Protein AF-A0A850CBV9-F1 (afdb_monomer_lite)

Foldseek 3Di:
DLVVLVVPDPAPVSSLVVLVVVDDPSVVSNVVVVVVQCVVPNPVSDDPVVVVVVCVVVVDDPVVVVVVVVVVVVVVVD

Sequence (78 aa):
SAVWALRTTRTYEDAIRTAIDLGGDTDTVAAMAGAVLGAVHGAAAWPADALADVQARNGLDLTSLCAGLLALRERHRN

InterPro domains:
  IPR005502 ADP-ribosylation/Crystallin J1 [PF03747] (2-49)
  IPR036705 ADP-ribosylation/Crystallin J1 superfamily [G3DSA:1.10.4080.10] (1-76)
  IPR036705 ADP-ribosylation/Crystallin J1 superfamily [SSF101478] (2-72)
  IPR050792 ADP-ribosylglycohydrolase-like [PTHR16222] (1-61)

Radius of gyration: 14.63 Å; chains: 1; bounding box: 38×32×27 Å

Organism: NCBI:txid1076443

pLDDT: mean 74.37, std 13.66, range [45.91, 92.88]

Structure (mmCIF, N/CA/C/O backbone):
data_AF-A0A850CBV9-F1
#
_entry.id   AF-A0A850CBV9-F1
#
loop_
_atom_site.group_PDB
_atom_site.id
_atom_site.type_symbol
_atom_site.label_atom_id
_atom_site.label_alt_id
_atom_site.label_comp_id
_atom_site.label_asym_id
_atom_site.label_entity_id
_atom_site.label_seq_id
_atom_site.pdbx_PDB_ins_code
_atom_site.Cartn_x
_atom_site.Cartn_y
_atom_site.Cartn_z
_atom_site.occupancy
_atom_site.B_iso_or_equiv
_atom_site.auth_seq_id
_atom_site.auth_comp_id
_atom_site.auth_asym_id
_atom_site.auth_atom_id
_atom_site.pdbx_PDB_model_num
ATOM 1 N N . SER A 1 1 ? 17.416 10.254 -2.517 1.00 49.72 1 SER A N 1
ATOM 2 C CA . SER A 1 1 ? 17.465 9.464 -3.765 1.00 49.72 1 SER A CA 1
ATOM 3 C C . SER A 1 1 ? 16.166 8.734 -4.142 1.00 49.72 1 SER A C 1
ATOM 5 O O . SER A 1 1 ? 16.093 8.223 -5.249 1.00 49.72 1 SER A O 1
ATOM 7 N N . ALA A 1 2 ? 15.097 8.777 -3.327 1.00 51.97 2 ALA A N 1
ATOM 8 C CA . ALA A 1 2 ? 13.781 8.200 -3.667 1.00 51.97 2 ALA A CA 1
ATOM 9 C C . ALA A 1 2 ? 13.038 8.919 -4.821 1.00 51.97 2 ALA A C 1
ATOM 11 O O . ALA A 1 2 ? 12.340 8.290 -5.610 1.00 51.97 2 ALA A O 1
ATOM 12 N N . VAL A 1 3 ? 13.240 10.235 -4.972 1.00 55.22 3 VAL A N 1
ATOM 13 C CA . VAL A 1 3 ? 12.598 11.044 -6.030 1.00 55.22 3 VAL A CA 1
ATOM 14 C C . VAL A 1 3 ? 13.094 10.678 -7.438 1.00 55.22 3 VAL A C 1
ATOM 16 O O . VAL A 1 3 ? 12.356 10.838 -8.405 1.00 55.22 3 VAL A O 1
ATOM 19 N N . TRP A 1 4 ? 14.322 10.162 -7.577 1.00 56.62 4 TRP A N 1
ATOM 20 C CA . TRP A 1 4 ? 14.853 9.744 -8.880 1.00 56.62 4 TRP A CA 1
ATOM 21 C C . TRP A 1 4 ? 14.250 8.408 -9.333 1.00 56.62 4 TRP A C 1
ATOM 23 O O . TRP A 1 4 ? 13.829 8.312 -10.480 1.00 56.62 4 TRP A O 1
ATOM 33 N N . ALA A 1 5 ? 14.103 7.441 -8.418 1.00 51.00 5 ALA A N 1
ATOM 34 C CA . ALA A 1 5 ? 13.507 6.129 -8.693 1.00 51.00 5 ALA A CA 1
ATOM 3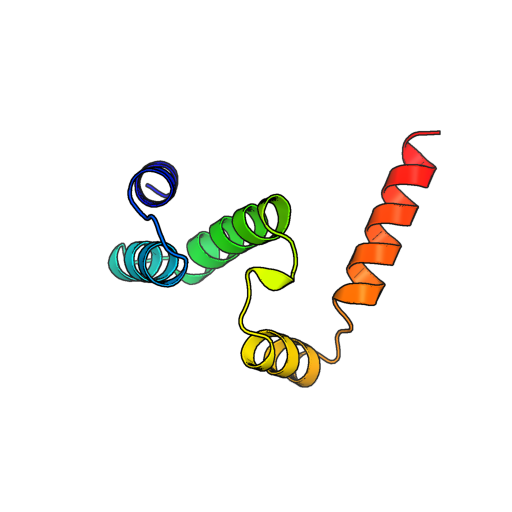5 C C . ALA A 1 5 ? 12.032 6.224 -9.127 1.00 51.00 5 ALA A C 1
ATOM 37 O O . ALA A 1 5 ? 11.635 5.582 -10.097 1.00 51.00 5 ALA A O 1
ATOM 38 N N . LEU A 1 6 ? 11.245 7.102 -8.487 1.00 54.03 6 LEU A N 1
ATOM 39 C CA . LEU A 1 6 ? 9.855 7.385 -8.884 1.00 54.03 6 LEU A CA 1
ATOM 40 C C . LEU A 1 6 ? 9.740 8.010 -10.285 1.00 54.03 6 LEU A C 1
ATOM 42 O O . LEU A 1 6 ? 8.681 7.948 -10.901 1.00 54.03 6 LEU A O 1
ATOM 46 N N . ARG A 1 7 ? 10.814 8.627 -10.796 1.00 56.19 7 ARG A N 1
ATOM 47 C CA . ARG A 1 7 ? 10.813 9.328 -12.088 1.00 56.19 7 ARG A CA 1
ATOM 48 C C . ARG A 1 7 ? 11.308 8.464 -13.251 1.00 56.19 7 ARG A C 1
ATOM 50 O O . ARG A 1 7 ? 11.167 8.879 -14.399 1.00 56.19 7 ARG A O 1
ATOM 57 N N . THR A 1 8 ? 11.907 7.304 -12.980 1.00 52.09 8 THR A N 1
ATOM 58 C CA . THR A 1 8 ? 12.550 6.451 -13.997 1.00 52.09 8 THR A CA 1
ATOM 59 C C . THR A 1 8 ? 11.928 5.067 -14.147 1.00 52.09 8 THR A C 1
ATOM 61 O O . THR A 1 8 ? 12.220 4.397 -15.136 1.00 52.09 8 THR A O 1
ATOM 64 N N . THR A 1 9 ? 11.041 4.647 -13.245 1.00 47.44 9 THR A N 1
ATOM 65 C CA . THR A 1 9 ? 10.470 3.294 -13.248 1.00 47.44 9 THR A CA 1
ATOM 66 C C . THR A 1 9 ? 9.016 3.313 -13.719 1.00 47.44 9 THR A C 1
ATOM 68 O O . THR A 1 9 ? 8.190 4.084 -13.240 1.00 47.44 9 THR A O 1
ATOM 71 N N . ARG A 1 10 ? 8.718 2.517 -14.756 1.00 55.28 10 ARG A N 1
A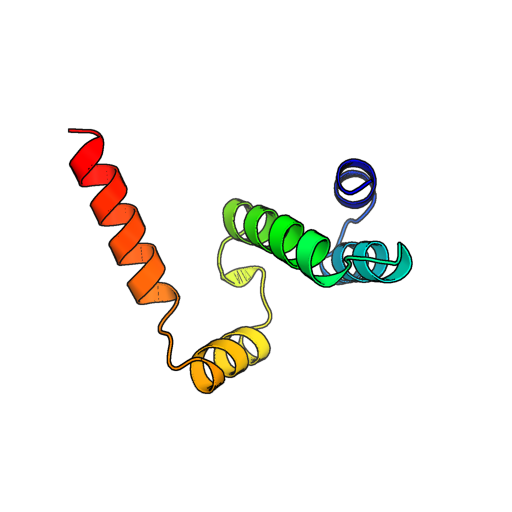TOM 72 C CA . ARG A 1 10 ? 7.390 2.451 -15.406 1.00 55.28 10 ARG A CA 1
ATOM 73 C C . ARG A 1 10 ? 6.538 1.295 -14.882 1.00 55.28 10 ARG A C 1
ATOM 75 O O . ARG A 1 10 ? 5.386 1.160 -15.282 1.00 55.28 10 ARG A O 1
ATOM 82 N N . THR A 1 11 ? 7.112 0.471 -14.011 1.00 55.69 11 THR A N 1
ATOM 83 C CA . THR A 1 11 ? 6.484 -0.697 -13.401 1.00 55.69 11 THR A CA 1
ATOM 84 C C . THR A 1 11 ? 6.856 -0.770 -11.918 1.00 55.69 11 THR A C 1
ATOM 86 O O . THR A 1 11 ? 7.892 -0.257 -11.489 1.00 55.69 11 THR A O 1
ATOM 89 N N . TYR A 1 12 ? 5.983 -1.392 -11.129 1.00 61.31 12 TYR A N 1
ATOM 90 C CA . TYR A 1 12 ? 6.137 -1.573 -9.685 1.00 61.31 12 TYR A CA 1
ATOM 91 C C . TYR A 1 12 ? 7.411 -2.348 -9.303 1.00 61.31 12 TYR A C 1
ATOM 93 O O . TYR A 1 12 ? 8.119 -1.958 -8.372 1.00 61.31 12 TYR A O 1
ATOM 101 N N . GLU A 1 13 ? 7.730 -3.409 -10.050 1.00 59.97 13 GLU A N 1
ATOM 102 C CA . GLU A 1 13 ? 8.915 -4.238 -9.809 1.00 59.97 13 GLU A CA 1
ATOM 103 C C . GLU A 1 13 ? 10.204 -3.434 -9.957 1.00 59.97 13 GLU A C 1
ATOM 105 O O . GLU A 1 13 ? 11.088 -3.539 -9.110 1.00 59.97 13 GLU A O 1
ATOM 110 N N . ASP A 1 14 ? 10.292 -2.572 -10.972 1.00 60.84 14 ASP A N 1
ATOM 111 C CA . ASP A 1 14 ? 11.471 -1.735 -11.183 1.00 60.84 14 ASP A CA 1
ATOM 112 C C . ASP A 1 14 ? 11.640 -0.703 -10.061 1.00 60.84 14 ASP A C 1
ATOM 114 O O . ASP A 1 14 ? 12.764 -0.438 -9.630 1.00 60.84 14 ASP A O 1
ATOM 118 N N . ALA A 1 15 ? 10.542 -0.128 -9.557 1.00 60.44 15 ALA A N 1
ATOM 119 C CA . ALA A 1 15 ? 10.572 0.847 -8.466 1.00 60.44 15 ALA A CA 1
ATOM 120 C C . ALA A 1 15 ? 11.096 0.221 -7.165 1.00 60.44 15 ALA A C 1
ATOM 122 O O . 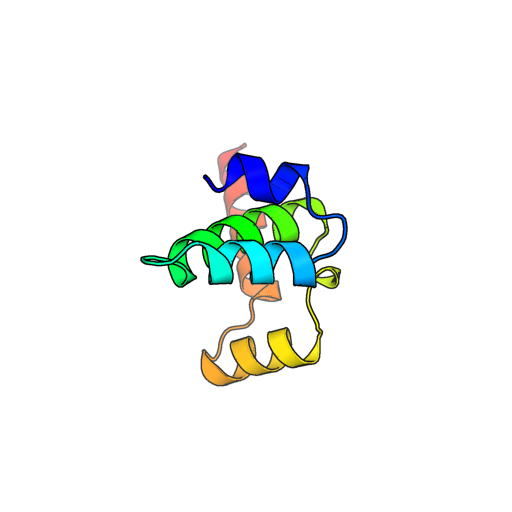ALA A 1 15 ? 11.962 0.796 -6.499 1.00 60.44 15 ALA A O 1
ATOM 123 N N . ILE A 1 16 ? 10.617 -0.982 -6.836 1.00 63.06 16 ILE A N 1
ATOM 124 C CA . ILE A 1 16 ? 11.084 -1.748 -5.677 1.00 63.06 16 ILE A CA 1
ATOM 125 C C . ILE A 1 16 ? 12.522 -2.207 -5.872 1.00 63.06 16 ILE A C 1
ATOM 127 O O . ILE A 1 16 ? 13.341 -2.033 -4.975 1.00 63.06 16 ILE A O 1
ATOM 131 N N . ARG A 1 17 ? 12.869 -2.725 -7.049 1.00 64.06 17 ARG A N 1
ATOM 132 C CA . ARG A 1 17 ? 14.225 -3.189 -7.348 1.00 64.06 17 ARG A CA 1
ATOM 133 C C . ARG A 1 17 ? 15.246 -2.051 -7.285 1.00 64.06 17 ARG A C 1
ATOM 135 O O . ARG A 1 17 ? 16.309 -2.223 -6.706 1.00 64.06 17 ARG A O 1
ATOM 142 N N . THR A 1 18 ? 14.880 -0.860 -7.756 1.00 62.47 18 THR A N 1
ATOM 143 C CA . THR A 1 18 ? 15.717 0.348 -7.650 1.00 62.47 18 THR A CA 1
ATOM 144 C C . THR A 1 18 ? 15.863 0.825 -6.201 1.00 62.47 18 THR A C 1
ATOM 146 O O . THR A 1 18 ? 16.922 1.319 -5.822 1.00 62.47 18 THR A O 1
ATOM 149 N N . ALA A 1 19 ? 14.824 0.684 -5.369 1.00 59.84 19 ALA A N 1
ATOM 150 C CA . ALA A 1 19 ? 14.914 0.961 -3.933 1.00 59.84 19 ALA A CA 1
ATOM 151 C C . ALA A 1 19 ? 15.794 -0.070 -3.195 1.00 59.84 19 ALA A C 1
ATOM 153 O O . ALA A 1 19 ? 16.495 0.290 -2.249 1.00 59.84 19 ALA A O 1
ATOM 154 N N . ILE A 1 20 ? 15.792 -1.326 -3.654 1.00 60.88 20 ILE A N 1
ATOM 155 C CA . ILE A 1 20 ? 16.645 -2.412 -3.151 1.00 60.88 20 ILE A CA 1
ATOM 156 C C . ILE A 1 20 ? 18.111 -2.194 -3.525 1.00 60.88 20 ILE A C 1
ATOM 158 O O . ILE A 1 20 ? 18.972 -2.253 -2.648 1.00 60.88 20 ILE A O 1
ATOM 162 N N . ASP A 1 21 ? 18.391 -1.852 -4.782 1.00 58.25 21 ASP A N 1
ATOM 163 C CA . ASP A 1 21 ? 19.754 -1.684 -5.301 1.00 58.25 21 ASP A CA 1
ATOM 164 C C . ASP A 1 21 ? 20.494 -0.461 -4.716 1.00 58.25 21 ASP A C 1
ATOM 166 O O . ASP A 1 21 ? 21.707 -0.340 -4.882 1.00 58.25 21 ASP A O 1
ATOM 170 N N . LEU A 1 22 ? 19.808 0.448 -4.007 1.00 56.78 22 LEU A N 1
ATOM 171 C CA . LEU A 1 22 ? 20.410 1.683 -3.488 1.00 56.78 22 LEU A CA 1
ATOM 172 C C . LEU A 1 22 ? 21.050 1.577 -2.085 1.00 56.78 22 LEU A C 1
ATOM 174 O O . LEU A 1 22 ? 21.794 2.482 -1.719 1.00 56.78 22 LEU A O 1
ATOM 178 N N . GLY A 1 23 ? 20.812 0.487 -1.342 1.00 45.91 23 GLY A N 1
ATOM 179 C CA . GLY A 1 23 ? 21.545 0.089 -0.125 1.00 45.91 23 GLY A CA 1
ATOM 180 C C . GLY A 1 23 ? 21.393 0.960 1.144 1.00 45.91 23 GLY A C 1
ATOM 181 O O . GLY A 1 23 ? 21.613 2.168 1.128 1.00 45.91 23 GLY A O 1
ATOM 182 N N . GLY A 1 24 ? 21.099 0.317 2.286 1.00 60.16 24 GLY A N 1
ATOM 183 C CA . GLY A 1 24 ? 21.204 0.882 3.646 1.00 60.16 24 GLY A CA 1
ATOM 184 C C . GLY A 1 24 ? 19.925 0.732 4.480 1.00 60.16 24 GLY A C 1
ATOM 185 O O . GLY A 1 24 ? 19.870 -0.142 5.336 1.00 60.16 24 GLY A O 1
ATOM 186 N N . ASP A 1 25 ? 18.909 1.547 4.156 1.00 64.00 25 ASP A N 1
ATOM 187 C CA . ASP A 1 25 ? 17.549 1.610 4.752 1.00 64.00 25 ASP A CA 1
ATOM 188 C C . ASP A 1 25 ? 16.478 1.312 3.679 1.00 64.00 25 ASP A C 1
ATOM 190 O O . ASP A 1 25 ? 15.534 2.067 3.409 1.00 64.00 25 ASP A O 1
ATOM 194 N N . THR A 1 26 ? 16.699 0.219 2.957 1.00 61.41 26 THR A N 1
ATOM 195 C CA . THR A 1 26 ? 15.866 -0.211 1.830 1.00 61.41 26 THR A CA 1
ATOM 196 C C . THR A 1 26 ? 14.414 -0.462 2.238 1.00 61.41 26 THR A C 1
ATOM 198 O O . THR A 1 26 ? 13.507 -0.170 1.462 1.00 61.41 26 THR A O 1
ATOM 201 N N . ASP A 1 27 ? 14.178 -0.963 3.449 1.00 71.31 27 ASP A N 1
ATOM 202 C CA . ASP A 1 27 ? 12.845 -1.229 3.993 1.00 71.31 27 ASP A CA 1
ATOM 203 C C . ASP A 1 27 ? 12.031 0.058 4.176 1.00 71.31 27 ASP A C 1
ATOM 205 O O . ASP A 1 27 ? 10.869 0.128 3.781 1.00 71.31 27 ASP A O 1
ATOM 209 N N . THR A 1 28 ? 12.665 1.111 4.681 1.00 72.50 28 THR A N 1
ATOM 210 C CA . THR A 1 28 ? 12.048 2.405 4.961 1.00 72.50 28 THR A CA 1
ATOM 211 C C . THR A 1 28 ? 11.726 3.137 3.662 1.00 72.50 28 THR A C 1
ATOM 213 O O . THR A 1 28 ? 10.627 3.672 3.494 1.00 72.50 28 THR A O 1
ATOM 216 N N . VAL A 1 29 ? 12.646 3.117 2.691 1.00 75.38 29 VAL A N 1
ATOM 217 C CA . VAL A 1 29 ? 12.404 3.698 1.362 1.00 75.38 29 VAL A CA 1
ATOM 218 C C . VAL A 1 29 ? 11.329 2.915 0.607 1.00 75.38 29 VAL A C 1
ATOM 220 O O . VAL A 1 29 ? 10.450 3.538 0.010 1.00 75.38 29 VAL A O 1
ATOM 223 N N . ALA A 1 30 ? 11.346 1.581 0.663 1.00 71.81 30 ALA A N 1
ATOM 224 C CA . ALA A 1 30 ? 10.327 0.741 0.038 1.00 71.81 30 ALA A CA 1
ATOM 225 C C . ALA A 1 30 ? 8.948 0.927 0.688 1.00 71.81 30 ALA A C 1
ATOM 227 O O . ALA A 1 30 ? 7.952 1.025 -0.025 1.00 71.81 30 ALA A O 1
ATOM 228 N N . ALA A 1 31 ? 8.879 1.060 2.016 1.00 78.00 31 ALA A N 1
ATOM 229 C CA . ALA A 1 31 ? 7.636 1.323 2.735 1.00 78.00 31 ALA A CA 1
ATOM 230 C C . ALA A 1 31 ? 7.042 2.689 2.363 1.00 78.00 31 ALA A C 1
ATOM 232 O O . ALA A 1 31 ? 5.851 2.784 2.067 1.00 78.00 31 ALA A O 1
ATOM 233 N N . MET A 1 32 ? 7.865 3.742 2.306 1.00 79.50 32 MET A N 1
ATOM 234 C CA . MET A 1 32 ? 7.411 5.072 1.885 1.00 79.50 32 MET A CA 1
ATOM 235 C C . MET A 1 32 ? 6.984 5.096 0.414 1.00 79.50 32 MET A C 1
ATOM 237 O O . MET A 1 32 ? 5.917 5.620 0.094 1.00 79.50 32 MET A O 1
ATOM 241 N N . ALA A 1 33 ? 7.788 4.520 -0.484 1.00 76.62 33 ALA A N 1
ATOM 242 C CA . ALA A 1 33 ? 7.451 4.429 -1.903 1.00 76.62 33 ALA A CA 1
ATOM 243 C C . ALA A 1 33 ? 6.162 3.625 -2.109 1.00 76.62 33 ALA A C 1
ATOM 245 O O . ALA A 1 33 ? 5.294 4.037 -2.877 1.00 76.62 33 ALA A O 1
ATOM 246 N N . GLY A 1 34 ? 6.002 2.533 -1.363 1.00 81.25 34 GLY A N 1
ATOM 247 C CA . GLY A 1 34 ? 4.793 1.731 -1.349 1.00 81.25 34 GLY A CA 1
ATOM 248 C C . GLY A 1 34 ? 3.576 2.508 -0.873 1.00 81.25 34 GLY A C 1
ATOM 249 O O . GLY A 1 34 ? 2.568 2.546 -1.569 1.00 81.25 34 GLY A O 1
ATOM 250 N N . ALA A 1 35 ? 3.665 3.215 0.250 1.00 80.06 35 ALA A N 1
ATOM 251 C CA . ALA A 1 35 ? 2.558 4.034 0.739 1.00 80.06 35 ALA A CA 1
ATOM 252 C C . ALA A 1 35 ? 2.091 5.063 -0.309 1.00 80.06 35 ALA A C 1
ATOM 254 O O . ALA A 1 35 ? 0.890 5.217 -0.533 1.00 80.06 35 ALA A O 1
ATOM 255 N N . VAL A 1 36 ? 3.029 5.721 -1.000 1.00 80.06 36 VAL A N 1
ATOM 256 C CA . VAL A 1 36 ? 2.714 6.678 -2.072 1.00 80.06 36 VAL A CA 1
ATOM 257 C C . VAL A 1 36 ? 2.085 5.979 -3.279 1.00 80.06 36 VAL A C 1
ATOM 259 O O . VAL A 1 36 ? 1.045 6.421 -3.762 1.00 80.06 36 VAL A O 1
ATOM 262 N N . LEU A 1 37 ? 2.666 4.871 -3.747 1.00 78.06 37 LEU A N 1
ATOM 263 C CA . LEU A 1 37 ? 2.133 4.100 -4.874 1.00 78.06 37 LEU A CA 1
ATOM 264 C C . LEU A 1 37 ? 0.724 3.566 -4.583 1.00 78.06 37 LEU A C 1
ATOM 266 O O . LEU A 1 37 ? -0.168 3.716 -5.414 1.00 78.06 37 LEU A O 1
ATOM 270 N N . GLY A 1 38 ? 0.496 3.019 -3.388 1.00 83.00 38 GLY A N 1
ATOM 271 C CA . GLY A 1 38 ? -0.812 2.541 -2.944 1.00 83.00 38 GLY A CA 1
ATOM 272 C C . GLY A 1 38 ? -1.844 3.661 -2.804 1.00 83.00 38 GLY A C 1
ATOM 273 O O . GLY A 1 38 ? -3.015 3.450 -3.105 1.00 83.00 38 GLY A O 1
ATOM 274 N N . ALA A 1 39 ? -1.429 4.869 -2.416 1.00 79.31 39 ALA A N 1
ATOM 275 C CA . ALA A 1 39 ? -2.322 6.025 -2.366 1.00 79.31 39 ALA A CA 1
ATOM 276 C C . ALA A 1 39 ? -2.743 6.513 -3.764 1.00 79.31 39 ALA A C 1
ATOM 278 O O . ALA A 1 39 ? -3.875 6.958 -3.937 1.00 79.31 39 ALA A O 1
ATOM 279 N N . VAL A 1 40 ? -1.850 6.429 -4.756 1.00 81.31 40 VAL A N 1
ATOM 280 C CA . VAL A 1 40 ? -2.120 6.869 -6.137 1.00 81.31 40 VAL A CA 1
ATOM 281 C C . VAL A 1 40 ? -2.918 5.828 -6.922 1.00 81.31 40 VAL A C 1
ATOM 283 O O . VAL A 1 40 ? -3.839 6.183 -7.653 1.00 81.31 40 VAL A O 1
ATOM 286 N N . HIS A 1 41 ? -2.573 4.549 -6.779 1.00 77.19 41 HIS A N 1
ATOM 287 C CA . HIS A 1 41 ? -3.103 3.463 -7.609 1.00 77.19 41 HIS A CA 1
ATOM 288 C C . HIS A 1 41 ? -4.124 2.570 -6.885 1.00 77.19 41 HIS A C 1
ATOM 290 O O . HIS A 1 41 ? -4.726 1.691 -7.502 1.00 77.19 41 HIS A O 1
ATOM 296 N N . GLY A 1 42 ? -4.357 2.804 -5.592 1.00 81.50 42 GLY A N 1
ATOM 297 C CA . GLY A 1 42 ? -5.239 1.989 -4.763 1.00 81.50 42 GLY A CA 1
ATOM 298 C C . GLY A 1 42 ? -4.645 0.620 -4.416 1.00 81.50 42 GLY A C 1
ATOM 299 O O . GLY A 1 42 ? -3.523 0.277 -4.787 1.00 81.50 42 GLY A O 1
ATOM 300 N N . ALA A 1 43 ? -5.422 -0.198 -3.700 1.00 80.06 43 ALA A N 1
ATOM 301 C CA . ALA A 1 43 ? -4.980 -1.520 -3.243 1.00 80.06 43 ALA A CA 1
ATOM 302 C C . ALA A 1 43 ? -4.688 -2.505 -4.393 1.00 80.06 43 ALA A C 1
ATOM 304 O O . ALA A 1 43 ? -3.882 -3.413 -4.225 1.00 80.06 43 ALA A O 1
ATOM 305 N N . ALA A 1 44 ? -5.286 -2.294 -5.571 1.00 81.12 44 ALA A N 1
ATOM 306 C CA . ALA A 1 44 ? -5.060 -3.113 -6.764 1.00 81.12 44 ALA A CA 1
ATOM 307 C C . ALA A 1 44 ? -3.643 -2.971 -7.354 1.00 81.12 44 ALA A C 1
ATOM 309 O O . ALA A 1 44 ? -3.272 -3.723 -8.250 1.00 81.12 44 ALA A O 1
ATOM 310 N N . ALA A 1 45 ? -2.851 -2.017 -6.857 1.00 79.44 45 ALA A N 1
ATOM 311 C CA . ALA A 1 45 ? -1.444 -1.875 -7.210 1.00 79.44 45 ALA A CA 1
ATOM 312 C C . ALA A 1 45 ? -0.561 -3.010 -6.662 1.00 79.44 45 ALA A C 1
ATOM 314 O O . ALA A 1 45 ? 0.578 -3.155 -7.103 1.00 79.44 45 ALA A O 1
ATOM 315 N N . TRP A 1 46 ? -1.067 -3.788 -5.700 1.00 82.12 46 TRP A N 1
ATOM 316 C CA . TRP A 1 46 ? -0.329 -4.848 -5.018 1.00 82.12 46 TRP A CA 1
ATOM 317 C C . TRP A 1 46 ? -0.782 -6.235 -5.479 1.00 82.12 46 TRP A C 1
ATOM 319 O O . TRP A 1 46 ? -1.980 -6.438 -5.698 1.00 82.12 46 TRP A O 1
ATOM 329 N N . PRO A 1 47 ? 0.134 -7.218 -5.560 1.00 85.69 47 PRO A N 1
ATOM 330 C CA . PRO A 1 47 ? -0.243 -8.618 -5.705 1.00 85.69 47 PRO A CA 1
ATOM 331 C C . PRO A 1 47 ? -1.178 -9.045 -4.564 1.00 85.69 47 PRO A C 1
ATOM 333 O O . PRO A 1 47 ? -0.896 -8.806 -3.386 1.00 85.69 47 PRO A O 1
ATOM 336 N N . ALA A 1 48 ? -2.322 -9.636 -4.914 1.00 84.38 48 ALA A N 1
ATOM 337 C CA . ALA A 1 48 ? -3.369 -9.966 -3.945 1.00 84.38 48 ALA A CA 1
ATOM 338 C C . ALA A 1 48 ? -2.921 -11.028 -2.924 1.00 84.38 48 ALA A C 1
ATOM 340 O O . ALA A 1 48 ? -3.330 -10.984 -1.766 1.00 84.38 48 ALA A O 1
ATOM 341 N N . ASP A 1 49 ? -2.061 -11.951 -3.347 1.00 86.25 49 ASP A N 1
ATOM 342 C CA . ASP A 1 49 ? -1.413 -12.966 -2.517 1.00 86.25 49 ASP A CA 1
ATOM 343 C C . ASP A 1 49 ? -0.455 -12.341 -1.497 1.00 86.25 49 ASP A C 1
ATOM 345 O O . ASP A 1 49 ? -0.548 -12.634 -0.306 1.00 86.25 49 ASP A O 1
ATOM 349 N N . ALA A 1 50 ? 0.387 -11.399 -1.926 1.00 83.75 50 ALA A N 1
ATOM 350 C CA . ALA A 1 50 ? 1.284 -10.676 -1.030 1.00 83.75 50 ALA A CA 1
ATOM 351 C C . ALA A 1 50 ? 0.507 -9.863 0.020 1.00 83.75 50 ALA A C 1
ATOM 353 O O . ALA A 1 50 ? 0.872 -9.849 1.198 1.00 83.75 50 ALA A O 1
ATOM 354 N N . LEU A 1 51 ? -0.590 -9.211 -0.381 1.00 83.88 51 LEU A N 1
ATOM 355 C CA . LEU A 1 51 ? -1.448 -8.471 0.546 1.00 83.88 51 LEU A CA 1
ATOM 356 C C . LEU A 1 51 ? -2.129 -9.409 1.557 1.00 83.88 51 LEU A C 1
ATOM 358 O O . LEU A 1 51 ? -2.144 -9.113 2.754 1.00 83.88 51 LEU A O 1
ATOM 362 N N . ALA A 1 52 ? -2.645 -10.551 1.096 1.00 86.12 52 ALA A N 1
ATOM 363 C CA . ALA A 1 52 ? -3.261 -11.561 1.953 1.00 86.12 52 ALA A CA 1
ATOM 364 C C . ALA A 1 52 ? -2.265 -12.134 2.974 1.00 86.12 52 ALA A C 1
ATOM 366 O O . ALA A 1 52 ? -2.597 -12.241 4.156 1.00 86.12 52 ALA A O 1
ATOM 367 N N . ASP A 1 53 ? -1.033 -12.424 2.555 1.00 88.31 53 ASP A N 1
ATOM 368 C CA . ASP A 1 53 ? 0.029 -12.920 3.431 1.00 88.31 53 ASP A CA 1
ATOM 369 C C . ASP A 1 53 ? 0.396 -11.912 4.524 1.00 88.31 53 ASP A C 1
ATOM 371 O O . ASP A 1 53 ? 0.535 -12.273 5.698 1.00 88.31 53 ASP A O 1
ATOM 375 N N . VAL A 1 54 ? 0.530 -10.633 4.163 1.00 85.75 54 VAL A N 1
ATOM 376 C CA . VAL A 1 54 ? 0.814 -9.560 5.126 1.00 85.75 54 VAL A CA 1
ATOM 377 C C . VAL A 1 54 ? -0.333 -9.422 6.124 1.00 85.75 54 VAL A C 1
ATOM 379 O O . VAL A 1 54 ? -0.085 -9.340 7.329 1.00 85.75 54 VAL A O 1
ATOM 382 N N . GLN A 1 55 ? -1.581 -9.444 5.660 1.00 88.00 55 GLN A N 1
ATOM 383 C CA . GLN A 1 55 ? -2.753 -9.380 6.531 1.00 88.00 55 GLN A CA 1
ATOM 384 C C . GLN A 1 55 ? -2.834 -10.577 7.486 1.00 88.00 55 GLN A C 1
ATOM 386 O O . GLN A 1 55 ? -3.035 -10.385 8.685 1.00 88.00 55 GLN A O 1
ATOM 391 N N . ALA A 1 56 ? -2.610 -11.795 6.988 1.00 88.19 56 ALA A N 1
ATOM 392 C CA . ALA A 1 56 ? -2.653 -13.016 7.788 1.00 88.19 56 ALA A CA 1
ATOM 393 C C . ALA A 1 56 ? -1.560 -13.045 8.865 1.00 88.19 56 ALA A C 1
ATOM 395 O O . ALA A 1 56 ? -1.834 -13.389 10.013 1.00 88.19 56 ALA A O 1
ATOM 396 N N . ARG A 1 57 ? -0.330 -12.638 8.524 1.00 90.31 57 ARG A N 1
ATOM 397 C CA . ARG A 1 57 ? 0.801 -12.619 9.469 1.00 90.31 57 ARG A CA 1
ATOM 398 C C . ARG A 1 57 ? 0.654 -11.563 10.557 1.00 90.31 57 ARG A C 1
ATOM 400 O O . ARG A 1 57 ? 1.089 -11.795 11.678 1.00 90.31 57 ARG A O 1
ATOM 407 N N . ASN A 1 58 ? 0.062 -10.417 10.226 1.00 84.06 58 ASN A N 1
ATOM 408 C CA . ASN A 1 58 ? -0.119 -9.318 11.173 1.00 84.06 58 ASN A CA 1
ATOM 409 C C . ASN A 1 58 ? -1.474 -9.369 11.899 1.00 84.06 58 ASN A C 1
ATOM 411 O O . ASN A 1 58 ? -1.690 -8.595 12.827 1.00 84.06 58 ASN A O 1
ATOM 415 N N . GLY A 1 59 ? -2.392 -10.253 11.487 1.00 88.75 59 GLY A N 1
ATOM 416 C CA . GLY A 1 59 ? -3.760 -10.297 12.011 1.00 88.75 59 GLY A CA 1
ATOM 417 C C . GLY A 1 59 ? -4.545 -9.010 11.735 1.00 88.75 59 GLY A C 1
ATOM 418 O O . GLY A 1 59 ? -5.432 -8.651 12.507 1.00 88.75 59 GLY A O 1
ATOM 419 N N . LEU A 1 60 ? -4.187 -8.287 10.670 1.00 85.7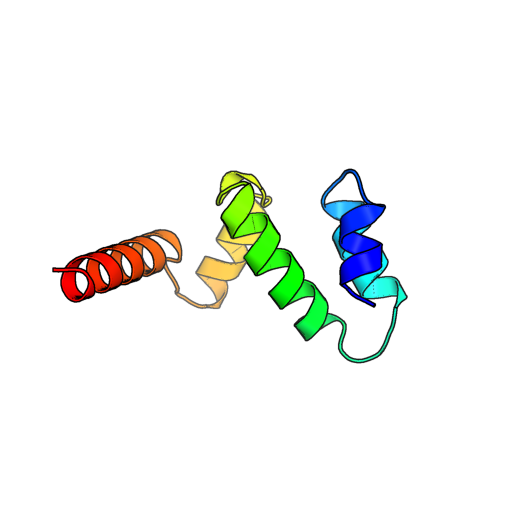5 60 LEU A N 1
ATOM 420 C CA . LEU A 1 60 ? -4.760 -6.987 10.334 1.00 85.75 60 LEU A CA 1
ATOM 421 C C . LEU A 1 60 ? -5.696 -7.104 9.136 1.00 85.75 60 LEU A C 1
ATOM 423 O O . LEU A 1 60 ? -5.336 -7.661 8.102 1.00 85.75 60 LEU A O 1
ATOM 427 N N . ASP A 1 61 ? -6.865 -6.481 9.246 1.00 87.44 61 ASP A N 1
ATOM 428 C CA . ASP A 1 61 ? -7.686 -6.141 8.089 1.00 87.44 61 ASP A CA 1
ATOM 429 C C . ASP A 1 61 ? -7.357 -4.710 7.653 1.00 87.44 61 ASP A C 1
ATOM 431 O O . ASP A 1 61 ? -7.886 -3.726 8.182 1.00 87.44 61 ASP A O 1
ATOM 435 N N . LEU A 1 62 ? -6.443 -4.601 6.687 1.00 84.62 62 LEU A N 1
ATOM 436 C CA . LEU A 1 62 ? -5.993 -3.316 6.152 1.00 84.62 62 LEU A CA 1
ATOM 437 C C . LEU A 1 62 ? -7.128 -2.546 5.472 1.00 84.62 62 LEU A C 1
ATOM 439 O O . LEU A 1 62 ? -7.126 -1.316 5.496 1.00 84.62 62 LEU A O 1
ATOM 443 N N . THR A 1 63 ? -8.118 -3.242 4.911 1.00 84.88 63 THR A N 1
ATOM 444 C CA . THR A 1 63 ? -9.265 -2.599 4.261 1.00 84.88 63 THR A CA 1
ATOM 445 C C . THR A 1 63 ? -10.135 -1.909 5.304 1.00 84.88 63 THR A C 1
ATOM 447 O O . THR A 1 63 ? -10.400 -0.709 5.194 1.00 84.88 63 THR A O 1
ATOM 450 N N . SER A 1 64 ? -10.517 -2.635 6.357 1.00 86.50 64 SER A N 1
ATOM 451 C CA . SER A 1 64 ? -11.313 -2.081 7.457 1.00 86.50 64 SER A CA 1
ATOM 452 C C . SER A 1 64 ? -10.572 -0.970 8.206 1.00 86.50 64 SER A C 1
ATOM 454 O O . SER A 1 64 ? -11.172 0.054 8.539 1.00 86.50 64 SER A O 1
ATOM 456 N N . LEU A 1 65 ? -9.259 -1.116 8.420 1.00 87.06 65 LEU A N 1
ATOM 457 C CA . LEU A 1 65 ? -8.429 -0.083 9.043 1.00 87.06 65 LEU A CA 1
ATOM 458 C C . LEU A 1 65 ? -8.407 1.205 8.207 1.00 87.06 65 LEU A C 1
ATOM 460 O O . LEU A 1 65 ? -8.655 2.290 8.735 1.00 87.06 65 LEU A O 1
ATOM 464 N N . CYS A 1 66 ? -8.162 1.091 6.900 1.00 86.44 66 CYS A N 1
ATOM 465 C CA . CYS A 1 66 ? -8.177 2.228 5.983 1.00 86.44 66 CYS A CA 1
ATOM 466 C C . CYS A 1 66 ? -9.543 2.924 5.965 1.00 86.44 66 CYS A C 1
ATOM 468 O O . CYS A 1 66 ? -9.601 4.149 6.073 1.00 86.44 66 CYS A O 1
ATOM 470 N N . ALA A 1 67 ? -10.641 2.165 5.899 1.00 86.56 67 ALA A N 1
ATOM 471 C CA . ALA A 1 67 ? -11.993 2.718 5.965 1.00 86.56 67 ALA A CA 1
ATOM 472 C C . ALA A 1 67 ? -12.244 3.476 7.283 1.00 86.56 67 ALA A C 1
ATOM 474 O O . ALA A 1 67 ? -12.771 4.590 7.273 1.00 86.56 67 ALA A O 1
ATOM 475 N N . GLY A 1 68 ? -11.803 2.922 8.417 1.00 89.25 68 GLY A N 1
ATOM 476 C CA . GLY A 1 68 ? -11.904 3.567 9.727 1.00 89.25 68 GLY A CA 1
ATOM 477 C C . GLY A 1 68 ? -11.118 4.880 9.823 1.00 89.25 68 GLY A C 1
ATOM 478 O O . GLY A 1 68 ? -11.635 5.872 10.345 1.00 89.25 68 GLY A O 1
ATOM 479 N N . LEU A 1 69 ? -9.895 4.914 9.282 1.00 87.62 69 LEU A N 1
ATOM 480 C CA . LEU A 1 69 ? -9.054 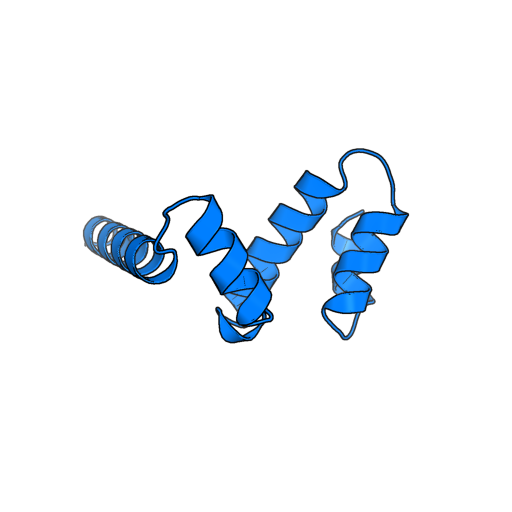6.117 9.232 1.00 87.62 69 LEU A CA 1
ATOM 481 C C . LEU A 1 69 ? -9.644 7.196 8.314 1.00 87.62 69 LEU A C 1
ATOM 483 O O . LEU A 1 69 ? -9.624 8.378 8.664 1.00 87.62 69 LEU A O 1
ATOM 487 N N . LEU A 1 70 ? -10.210 6.805 7.169 1.00 87.88 70 LEU A N 1
ATOM 488 C CA . LEU A 1 70 ? -10.909 7.720 6.263 1.00 87.88 70 LEU A CA 1
ATOM 489 C C . LEU A 1 70 ? -12.125 8.351 6.943 1.00 87.88 70 LEU A C 1
ATOM 491 O O . LEU A 1 70 ? -12.249 9.576 6.944 1.00 87.88 70 LEU A O 1
ATOM 495 N N . ALA A 1 71 ? -12.948 7.540 7.609 1.00 90.12 71 ALA A N 1
ATOM 496 C CA . ALA A 1 71 ? -14.094 8.029 8.368 1.00 90.12 71 ALA A CA 1
ATOM 497 C C . ALA A 1 71 ? -13.671 8.972 9.509 1.00 90.12 71 ALA A C 1
ATOM 499 O O . ALA A 1 71 ? -14.333 9.975 9.769 1.00 90.12 71 ALA A O 1
ATOM 500 N N . LEU A 1 72 ? -12.552 8.695 10.193 1.00 91.44 72 LEU A N 1
ATOM 501 C CA . LEU A 1 72 ? -12.010 9.594 11.217 1.00 91.44 72 LEU A CA 1
ATOM 502 C C . LEU A 1 72 ? -11.589 10.941 10.618 1.00 91.44 72 LEU A C 1
ATOM 504 O O . LEU A 1 72 ? -11.937 11.987 11.161 1.00 91.44 72 LEU A O 1
ATOM 508 N N . ARG A 1 73 ? -10.890 10.922 9.481 1.00 89.00 73 ARG A N 1
ATOM 509 C CA . ARG A 1 73 ? -10.474 12.135 8.767 1.00 89.00 73 ARG A CA 1
ATOM 510 C C . ARG A 1 73 ? -11.667 12.990 8.344 1.00 89.00 73 ARG A C 1
ATOM 512 O O . ARG A 1 73 ? -11.595 14.210 8.439 1.00 89.00 73 ARG A O 1
ATOM 519 N N . GLU A 1 74 ? -12.745 12.367 7.882 1.00 92.88 74 GLU A N 1
ATOM 520 C CA . GLU A 1 74 ? -13.976 13.069 7.500 1.00 92.88 74 GLU A CA 1
ATOM 521 C C . GLU A 1 74 ? -14.663 13.712 8.706 1.00 92.88 74 GLU A C 1
ATOM 523 O O . GLU A 1 74 ? -15.075 14.866 8.624 1.00 92.88 74 GLU A O 1
ATOM 528 N N . ARG A 1 75 ? -14.693 13.028 9.857 1.00 90.19 75 ARG A N 1
ATOM 529 C CA . ARG A 1 75 ? -15.233 13.583 11.109 1.00 90.19 75 ARG A CA 1
ATOM 530 C C . ARG A 1 75 ? -14.473 14.809 11.617 1.00 90.19 75 ARG A C 1
ATOM 532 O O . ARG A 1 75 ? -15.099 15.668 12.214 1.00 90.19 75 ARG A O 1
ATOM 539 N N . HIS A 1 76 ? -13.161 14.893 11.392 1.00 84.25 76 HIS A N 1
ATOM 540 C CA . HIS A 1 76 ? -12.341 16.047 11.795 1.00 84.25 76 HIS A CA 1
ATOM 541 C C . HIS A 1 76 ? -12.334 17.205 10.782 1.00 84.25 76 HIS A C 1
ATOM 543 O O . HIS A 1 76 ? -11.779 18.261 11.080 1.00 84.25 76 HIS A O 1
ATOM 549 N N . ARG A 1 77 ? -12.878 17.012 9.572 1.00 79.31 77 ARG A N 1
ATOM 550 C CA . ARG A 1 77 ? -13.027 18.084 8.569 1.00 79.31 77 ARG A CA 1
ATOM 551 C C . ARG A 1 77 ? -14.351 18.846 8.685 1.00 79.31 77 ARG A C 1
ATOM 553 O O . ARG A 1 77 ? -14.470 19.877 8.027 1.00 79.31 77 ARG A O 1
ATOM 560 N N . ASN A 1 78 ? -15.295 18.334 9.475 1.00 52.25 78 ASN A N 1
ATOM 561 C CA . ASN A 1 78 ? -16.548 18.990 9.859 1.00 52.25 78 ASN A CA 1
ATOM 562 C C . ASN A 1 78 ? -16.391 19.671 11.220 1.00 52.25 78 ASN A C 1
ATOM 564 O O . ASN A 1 78 ? -17.071 20.698 11.422 1.00 52.25 78 ASN A O 1
#

Secondary structure (DSSP, 8-state):
-HHHHHHH-SSHHHHHHHHHHT-SSHHHH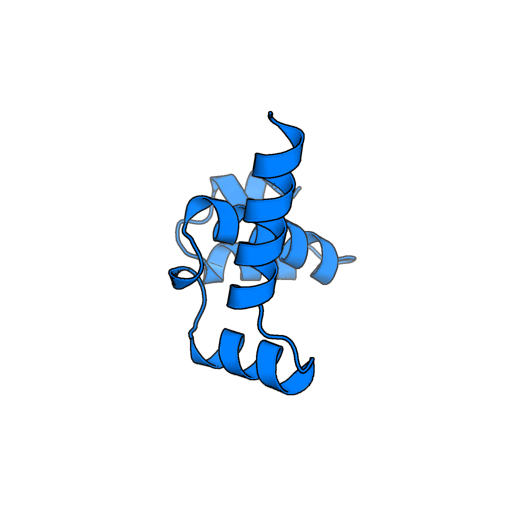HHHHHHHHHHHH-GGGS-HHHHHHHHHHHT--HHHHHHHHHHHHHHTT-